Protein AF-A0A2V9P026-F1 (afdb_monomer_lite)

Secondary structure (DSSP, 8-state):
--GGG-HHHHHHHHHHHHHTT-HHHHHHHHHHHHHHHHHS-TTS--HHHHHHHHHHHHHHHHHHHHHHHHT-

Sequence (72 aa):
QRIGTDPTVQDHLGDLYLRTGRLKLAAAHWERALNEWNKTVSAEVDQTDVAKVQKKLESAKMKLAKDESQNK

Foldseek 3Di:
DPPVLALVSLQVQLVVCVVVVNLVSSLVSLVSSLVSLVVDDVVPHDVVVNVVSVVSNVVSVVVVVVVVVVVD

pLDDT: mean 84.95, std 11.99, range [43.34, 94.69]

Radius of gyration: 13.03 Å; chains: 1; bounding box: 29×22×43 Å

Structure (mmCIF, N/CA/C/O backbone):
data_AF-A0A2V9P026-F1
#
_entry.id   AF-A0A2V9P026-F1
#
loop_
_atom_site.group_PDB
_atom_site.id
_atom_site.type_symbol
_atom_site.label_atom_id
_atom_site.label_alt_id
_atom_site.label_comp_id
_atom_site.label_asym_id
_atom_site.label_entity_id
_atom_site.label_seq_id
_atom_site.pdbx_PDB_ins_code
_atom_site.Cartn_x
_atom_site.Cartn_y
_atom_site.Cartn_z
_atom_site.occupancy
_atom_site.B_iso_or_equiv
_atom_site.auth_seq_id
_atom_site.auth_comp_id
_atom_site.auth_asym_id
_atom_site.auth_atom_id
_atom_site.pdbx_PDB_model_num
ATOM 1 N N . GLN A 1 1 ? -0.682 -15.116 -18.937 1.00 43.34 1 GLN A N 1
ATOM 2 C CA . GLN A 1 1 ? -0.750 -13.651 -18.747 1.00 43.34 1 GLN A CA 1
ATOM 3 C C . GLN A 1 1 ? -0.523 -13.365 -17.266 1.00 43.34 1 GLN A C 1
ATOM 5 O O . GLN A 1 1 ? -1.311 -13.829 -16.452 1.00 43.34 1 GLN A O 1
ATOM 10 N N . ARG A 1 2 ? 0.595 -12.732 -16.886 1.00 52.41 2 ARG A N 1
ATOM 11 C CA . ARG A 1 2 ? 0.969 -12.518 -15.475 1.00 52.41 2 ARG A CA 1
ATOM 12 C C . ARG A 1 2 ? 0.495 -11.147 -14.976 1.00 52.41 2 ARG A C 1
ATOM 14 O O . ARG A 1 2 ? 1.295 -10.277 -14.677 1.00 52.41 2 ARG A O 1
ATOM 21 N N . ILE A 1 3 ? -0.819 -10.955 -14.906 1.00 52.97 3 ILE A N 1
ATOM 22 C CA . ILE A 1 3 ? -1.409 -9.688 -14.431 1.00 52.97 3 ILE A CA 1
ATOM 23 C C . ILE A 1 3 ? -1.296 -9.579 -12.893 1.00 52.97 3 ILE A C 1
ATOM 25 O O . ILE A 1 3 ? -1.259 -8.492 -12.335 1.00 52.97 3 ILE A O 1
ATOM 29 N N . GLY A 1 4 ? -1.162 -10.712 -12.187 1.00 56.97 4 GLY A N 1
ATOM 30 C CA . GLY A 1 4 ? -1.045 -10.754 -10.721 1.00 56.97 4 GLY A CA 1
ATOM 31 C C . GLY A 1 4 ? 0.323 -10.363 -10.141 1.00 56.97 4 GLY A C 1
ATOM 32 O O . GLY A 1 4 ? 0.429 -10.223 -8.925 1.00 56.97 4 GLY A O 1
ATOM 33 N N . THR A 1 5 ? 1.354 -10.202 -10.972 1.00 63.84 5 THR A N 1
ATOM 34 C CA . THR A 1 5 ? 2.712 -9.781 -10.558 1.00 63.84 5 THR A CA 1
ATOM 35 C C . THR A 1 5 ? 3.044 -8.357 -10.984 1.00 63.84 5 THR A C 1
ATOM 37 O O . THR A 1 5 ? 4.142 -7.894 -10.708 1.00 63.84 5 THR A O 1
ATOM 40 N N . ASP A 1 6 ? 2.128 -7.667 -11.666 1.00 81.75 6 ASP A N 1
ATOM 41 C CA . ASP A 1 6 ? 2.370 -6.284 -12.055 1.00 81.75 6 ASP A CA 1
ATOM 42 C C . ASP A 1 6 ? 2.302 -5.372 -10.813 1.00 81.75 6 ASP A C 1
ATOM 44 O O . ASP A 1 6 ? 1.285 -5.373 -10.105 1.00 81.75 6 ASP A O 1
ATOM 48 N N . PRO A 1 7 ? 3.370 -4.621 -10.502 1.00 84.94 7 PRO A N 1
ATOM 49 C CA . PRO A 1 7 ? 3.422 -3.797 -9.299 1.00 84.94 7 PRO A CA 1
ATOM 50 C C . PRO A 1 7 ? 2.406 -2.645 -9.343 1.00 84.94 7 PRO A C 1
ATOM 52 O O . PRO A 1 7 ? 1.806 -2.316 -8.319 1.00 84.94 7 PRO A O 1
ATOM 55 N N . THR A 1 8 ? 2.117 -2.106 -10.527 1.00 86.12 8 THR A N 1
ATOM 56 C CA . THR A 1 8 ? 1.063 -1.106 -10.745 1.00 86.12 8 THR A CA 1
ATOM 57 C C . THR A 1 8 ? -0.312 -1.672 -10.396 1.00 86.12 8 THR A C 1
ATOM 59 O O . THR A 1 8 ? -1.088 -1.021 -9.700 1.00 86.12 8 THR A O 1
ATOM 62 N N . VAL A 1 9 ? -0.623 -2.908 -10.801 1.00 89.62 9 VAL A N 1
ATOM 63 C CA . VAL A 1 9 ? -1.884 -3.578 -10.425 1.00 89.62 9 VAL A CA 1
ATOM 64 C C . VAL A 1 9 ? -1.988 -3.746 -8.908 1.00 89.62 9 VAL A C 1
ATOM 66 O O . VAL A 1 9 ? -3.056 -3.521 -8.335 1.00 89.62 9 VAL A O 1
ATOM 69 N N . GLN A 1 10 ? -0.889 -4.107 -8.241 1.00 90.50 10 GLN A N 1
ATOM 70 C CA . GLN A 1 10 ? -0.859 -4.217 -6.781 1.00 90.50 10 GLN A CA 1
ATOM 71 C C . GLN A 1 10 ? -1.112 -2.860 -6.094 1.00 90.50 10 GLN A C 1
ATOM 73 O O . GLN A 1 10 ? -1.861 -2.821 -5.117 1.00 90.50 10 GLN A O 1
ATOM 78 N N . ASP A 1 11 ? -0.588 -1.746 -6.626 1.00 89.94 11 ASP A N 1
ATOM 79 C CA . ASP A 1 11 ? -0.915 -0.397 -6.127 1.00 89.94 11 ASP A CA 1
ATOM 80 C C . ASP A 1 11 ? -2.416 -0.089 -6.226 1.00 89.94 11 ASP A C 1
ATOM 82 O O . ASP A 1 11 ? -3.056 0.270 -5.232 1.00 89.94 11 ASP A O 1
ATOM 86 N N . HIS A 1 12 ? -3.005 -0.312 -7.403 1.00 91.25 12 HIS A N 1
ATOM 87 C CA . HIS A 1 12 ? -4.425 -0.047 -7.644 1.00 91.25 12 HIS A CA 1
ATOM 88 C C . HIS A 1 12 ? -5.330 -0.903 -6.747 1.00 91.25 12 HIS A C 1
ATOM 90 O O . HIS A 1 12 ? -6.355 -0.425 -6.253 1.00 91.25 12 HIS A O 1
ATOM 96 N N . LEU A 1 13 ? -4.950 -2.161 -6.495 1.00 92.12 13 LEU A N 1
ATOM 97 C CA . LEU A 1 13 ? -5.642 -3.019 -5.532 1.00 92.12 13 LEU A CA 1
ATOM 98 C C . LEU A 1 13 ? -5.548 -2.455 -4.114 1.00 92.12 13 LEU A C 1
ATOM 100 O O . LEU A 1 13 ? -6.548 -2.451 -3.396 1.00 92.12 13 LEU A O 1
ATOM 104 N N . GLY A 1 14 ? -4.387 -1.937 -3.716 1.00 93.38 14 GLY A N 1
ATOM 105 C CA . GLY A 1 14 ? -4.224 -1.271 -2.429 1.00 93.38 14 GLY A CA 1
ATOM 106 C C . GLY A 1 14 ? -5.144 -0.055 -2.275 1.00 93.38 14 GLY A C 1
ATOM 107 O O . GLY A 1 14 ? -5.849 0.060 -1.270 1.00 93.38 14 GLY A O 1
ATOM 108 N N . ASP A 1 15 ? -5.240 0.794 -3.302 1.00 93.38 15 ASP A N 1
ATOM 109 C CA . ASP A 1 15 ? -6.171 1.931 -3.318 1.00 93.38 15 ASP A CA 1
ATOM 110 C C . ASP A 1 15 ? -7.638 1.491 -3.267 1.00 93.38 15 ASP A C 1
ATOM 112 O O . ASP A 1 15 ? -8.446 2.087 -2.548 1.00 93.38 15 ASP A O 1
ATOM 116 N N . LEU A 1 16 ? -8.000 0.426 -3.988 1.00 94.69 16 LEU A N 1
ATOM 117 C CA . LEU A 1 16 ? -9.340 -0.151 -3.923 1.00 94.69 16 LEU A CA 1
ATOM 118 C C . LEU A 1 16 ? -9.660 -0.612 -2.497 1.00 94.69 16 LEU A C 1
ATOM 120 O O . LEU A 1 16 ? -10.709 -0.264 -1.951 1.00 94.69 16 LEU A O 1
ATOM 124 N N . TYR A 1 17 ? -8.744 -1.340 -1.856 1.00 94.12 17 TYR A N 1
ATOM 125 C CA . TYR A 1 17 ? -8.939 -1.793 -0.484 1.00 94.12 17 TYR A CA 1
ATOM 126 C C . TYR A 1 17 ? -9.037 -0.632 0.502 1.00 94.12 17 TYR A C 1
ATOM 128 O O . TYR A 1 17 ? -9.928 -0.658 1.355 1.00 94.12 17 TYR A O 1
ATOM 136 N N . LEU A 1 18 ? -8.219 0.412 0.346 1.00 91.81 18 LEU A N 1
ATOM 137 C CA . LEU A 1 18 ? -8.315 1.629 1.152 1.00 91.81 18 LEU A CA 1
ATOM 138 C C . LEU A 1 18 ? -9.705 2.263 1.022 1.00 91.81 18 LEU A C 1
ATOM 140 O O . LEU A 1 18 ? -10.332 2.578 2.032 1.00 91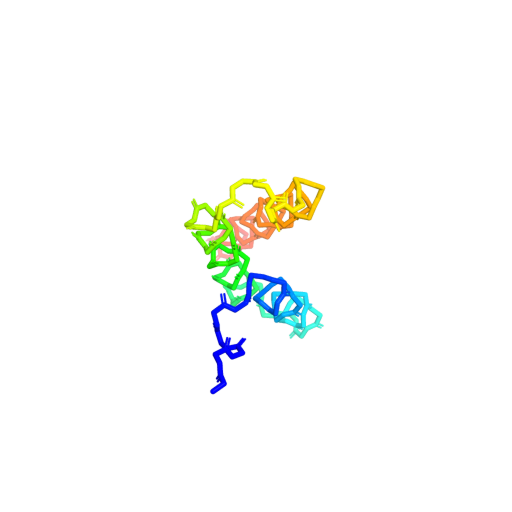.81 18 LEU A O 1
ATOM 144 N N . ARG A 1 19 ? -10.212 2.400 -0.209 1.00 91.31 19 ARG A N 1
ATOM 145 C CA . ARG A 1 19 ? -11.543 2.967 -0.483 1.00 91.31 19 ARG A CA 1
ATOM 146 C C . ARG A 1 19 ? -12.674 2.130 0.110 1.00 91.31 19 ARG A C 1
ATOM 148 O O . ARG A 1 19 ? -13.684 2.689 0.519 1.00 91.31 19 ARG A O 1
ATOM 155 N N . THR A 1 20 ? -12.499 0.811 0.203 1.00 93.44 20 THR A N 1
ATOM 156 C CA . THR A 1 20 ? -13.456 -0.089 0.877 1.00 93.44 20 THR A CA 1
ATOM 157 C C . THR A 1 20 ? -13.284 -0.165 2.401 1.00 93.44 20 THR A C 1
ATOM 159 O O . THR A 1 20 ? -13.935 -0.985 3.044 1.00 93.44 20 THR A O 1
ATOM 162 N N . GLY A 1 21 ? -12.399 0.647 2.994 1.00 90.00 21 GLY A N 1
ATOM 163 C CA . GLY A 1 21 ? -12.135 0.659 4.438 1.00 90.00 21 GLY A CA 1
ATOM 164 C C . GLY A 1 21 ? -11.272 -0.506 4.934 1.00 90.00 21 GLY A C 1
ATOM 165 O O . GLY A 1 21 ? -11.060 -0.667 6.133 1.00 90.00 21 GLY A O 1
ATOM 166 N N . ARG A 1 22 ? -10.727 -1.327 4.031 1.00 93.44 22 ARG A N 1
ATOM 167 C CA . ARG A 1 22 ? -9.925 -2.511 4.364 1.00 93.44 22 ARG A CA 1
ATOM 168 C C . ARG A 1 22 ? -8.443 -2.157 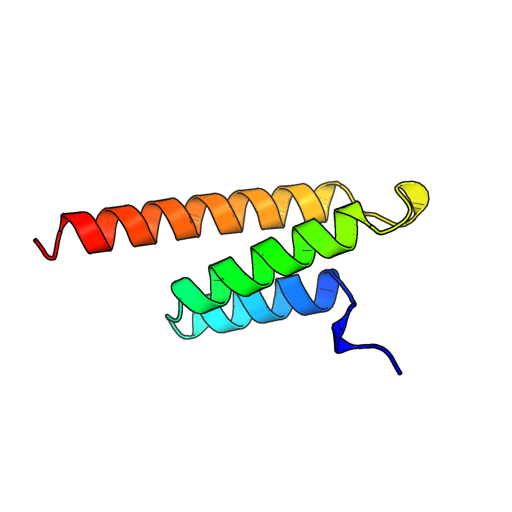4.442 1.00 93.44 22 ARG A C 1
ATOM 170 O O . ARG A 1 22 ? -7.631 -2.637 3.655 1.00 93.44 22 ARG A O 1
ATOM 177 N N . LEU A 1 23 ? -8.088 -1.330 5.422 1.00 92.06 23 LEU A N 1
ATOM 178 C CA . LEU A 1 23 ? -6.731 -0.796 5.599 1.00 92.06 23 LEU A CA 1
ATOM 179 C C . LEU A 1 23 ? -5.640 -1.878 5.722 1.00 92.06 23 LEU A C 1
ATOM 181 O O . LEU A 1 23 ? -4.568 -1.726 5.142 1.00 92.06 23 LEU A O 1
ATOM 185 N N . LYS A 1 24 ? -5.919 -2.994 6.413 1.00 91.31 24 LYS A N 1
ATOM 186 C CA . LYS A 1 24 ? -4.975 -4.126 6.534 1.00 91.31 24 LYS A CA 1
ATOM 187 C C . LYS A 1 24 ? -4.664 -4.770 5.176 1.00 91.31 24 LYS A C 1
ATOM 189 O O . LYS A 1 24 ? -3.505 -5.046 4.882 1.00 91.31 24 LYS A O 1
ATOM 194 N N . LEU A 1 25 ? -5.6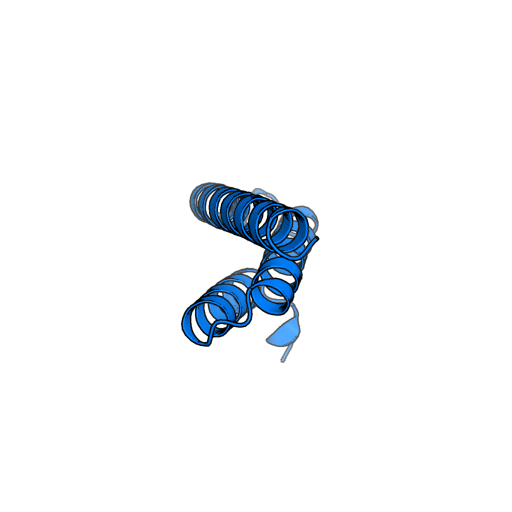85 -4.968 4.336 1.00 93.12 25 LEU A N 1
ATOM 195 C CA . LEU A 1 25 ? -5.501 -5.509 2.983 1.00 93.12 25 LEU A CA 1
ATOM 196 C C . LEU A 1 25 ? -4.801 -4.500 2.072 1.00 93.12 25 LEU A C 1
ATOM 198 O O . LEU A 1 25 ? -3.907 -4.885 1.326 1.00 93.12 25 LEU A O 1
ATOM 202 N N . ALA A 1 26 ? -5.151 -3.214 2.175 1.00 93.88 26 ALA A N 1
ATOM 203 C CA . ALA A 1 26 ? -4.491 -2.157 1.413 1.00 93.88 26 ALA A CA 1
ATOM 204 C C . ALA A 1 26 ? -2.974 -2.153 1.650 1.00 93.88 26 ALA A C 1
ATOM 206 O O . ALA A 1 26 ? -2.197 -2.204 0.699 1.00 93.88 26 ALA A O 1
ATOM 207 N N . ALA A 1 27 ? -2.561 -2.201 2.921 1.00 93.62 27 ALA A N 1
ATOM 208 C CA . ALA A 1 27 ? -1.155 -2.267 3.303 1.00 93.62 27 ALA A CA 1
ATOM 209 C C . ALA A 1 27 ? -0.442 -3.505 2.732 1.00 93.62 27 ALA A C 1
ATOM 211 O O . ALA A 1 27 ? 0.661 -3.382 2.206 1.00 93.62 27 ALA A O 1
ATOM 212 N N . ALA A 1 28 ? -1.077 -4.680 2.778 1.00 94.19 28 ALA A N 1
ATOM 213 C CA . ALA A 1 28 ? -0.496 -5.908 2.234 1.00 94.19 28 ALA A CA 1
ATOM 214 C C . ALA A 1 28 ? -0.257 -5.826 0.714 1.00 94.19 28 ALA A C 1
ATOM 216 O O . ALA A 1 28 ? 0.774 -6.280 0.221 1.00 94.19 28 ALA A O 1
ATOM 217 N N . HIS A 1 29 ? -1.188 -5.224 -0.033 1.00 93.62 29 HIS A N 1
ATOM 218 C CA . HIS A 1 29 ? -1.054 -5.055 -1.481 1.00 93.62 29 HIS A CA 1
ATOM 219 C C . HIS A 1 29 ? 0.004 -4.013 -1.860 1.00 93.62 29 HIS A C 1
ATOM 221 O O . HIS A 1 29 ? 0.813 -4.271 -2.749 1.00 93.62 29 HIS A O 1
ATOM 227 N N . TRP A 1 30 ? 0.082 -2.890 -1.143 1.00 94.06 30 TRP A N 1
ATOM 228 C CA . TRP A 1 30 ? 1.145 -1.899 -1.346 1.00 94.06 30 TRP A CA 1
ATOM 229 C C . TRP A 1 30 ? 2.539 -2.439 -1.021 1.00 94.06 30 TRP A C 1
ATOM 231 O O . TRP A 1 30 ? 3.483 -2.192 -1.765 1.00 94.06 30 TRP A O 1
ATOM 241 N N . GLU A 1 31 ? 2.685 -3.224 0.048 1.00 92.88 31 GLU A N 1
ATOM 242 C CA . GLU A 1 31 ? 3.959 -3.875 0.376 1.00 92.88 31 GLU A CA 1
ATOM 243 C C . GLU A 1 31 ? 4.384 -4.860 -0.721 1.00 92.88 31 GLU A C 1
ATOM 245 O O . GLU A 1 31 ? 5.548 -4.901 -1.123 1.00 92.88 31 GLU A O 1
ATOM 250 N N . ARG A 1 32 ? 3.415 -5.591 -1.284 1.00 91.25 32 ARG A N 1
ATOM 251 C CA . ARG A 1 32 ? 3.645 -6.488 -2.417 1.00 91.25 32 ARG A CA 1
ATOM 252 C C . ARG A 1 32 ? 4.048 -5.723 -3.679 1.00 91.25 32 ARG A C 1
ATOM 254 O O . ARG A 1 32 ? 4.979 -6.156 -4.344 1.00 91.25 32 ARG A O 1
ATOM 261 N N . ALA A 1 33 ? 3.420 -4.582 -3.971 1.00 90.69 33 ALA A N 1
ATOM 262 C CA . ALA A 1 33 ? 3.810 -3.703 -5.078 1.00 90.69 33 ALA A CA 1
ATOM 263 C C . ALA A 1 33 ? 5.277 -3.257 -4.962 1.00 90.69 33 ALA A C 1
ATOM 265 O O . ALA A 1 33 ? 6.048 -3.424 -5.904 1.00 90.69 33 ALA A O 1
ATOM 266 N N . LEU A 1 34 ? 5.688 -2.776 -3.780 1.00 90.50 34 LEU A N 1
ATOM 267 C CA . LEU A 1 34 ? 7.071 -2.360 -3.506 1.00 90.50 34 LEU A CA 1
ATOM 268 C C . LEU A 1 34 ? 8.065 -3.511 -3.665 1.00 90.50 34 LEU A C 1
ATOM 270 O O . LEU A 1 34 ? 9.141 -3.330 -4.232 1.00 90.50 34 LEU A O 1
ATOM 274 N N . ASN A 1 35 ? 7.699 -4.704 -3.199 1.00 90.56 35 ASN A N 1
ATOM 275 C CA . ASN A 1 35 ? 8.536 -5.888 -3.333 1.00 90.56 35 ASN A CA 1
ATOM 276 C C . ASN A 1 35 ? 8.701 -6.328 -4.797 1.00 90.56 35 ASN A C 1
ATOM 278 O O . ASN A 1 35 ? 9.788 -6.739 -5.194 1.00 90.56 35 ASN A O 1
ATOM 282 N N . GLU A 1 36 ? 7.648 -6.235 -5.612 1.00 87.75 36 GLU A N 1
ATOM 283 C CA . GLU A 1 36 ? 7.735 -6.555 -7.040 1.00 87.75 36 GLU A CA 1
ATOM 284 C C . GLU A 1 36 ? 8.501 -5.476 -7.822 1.00 87.75 36 GLU A C 1
ATOM 286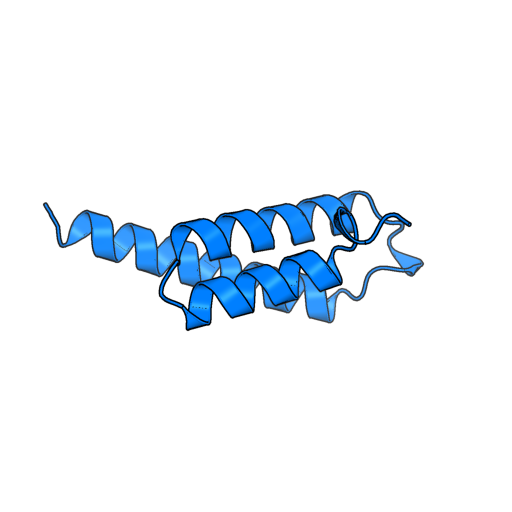 O O . GLU A 1 36 ? 9.318 -5.821 -8.675 1.00 87.75 36 GLU A O 1
ATOM 291 N N . TRP A 1 37 ? 8.352 -4.189 -7.484 1.00 86.81 37 TRP A N 1
ATOM 292 C CA . TRP A 1 37 ? 9.207 -3.131 -8.039 1.00 86.81 37 TRP A CA 1
ATOM 293 C C . TRP A 1 37 ? 10.680 -3.325 -7.686 1.00 86.81 37 TRP A C 1
ATOM 295 O O . TRP A 1 37 ? 11.530 -3.117 -8.541 1.00 86.81 37 TRP A O 1
ATOM 305 N N . ASN A 1 38 ? 10.998 -3.783 -6.472 1.00 84.69 38 ASN A N 1
ATOM 306 C CA . ASN A 1 38 ? 12.378 -4.083 -6.081 1.00 84.69 38 ASN A CA 1
ATOM 307 C C . ASN A 1 38 ? 12.998 -5.221 -6.916 1.00 84.69 38 ASN A C 1
ATOM 309 O O . ASN A 1 38 ? 14.195 -5.213 -7.183 1.00 84.69 38 ASN A O 1
ATOM 313 N N . LYS A 1 39 ? 12.178 -6.186 -7.352 1.00 84.75 39 LYS A N 1
ATOM 314 C CA . LYS A 1 39 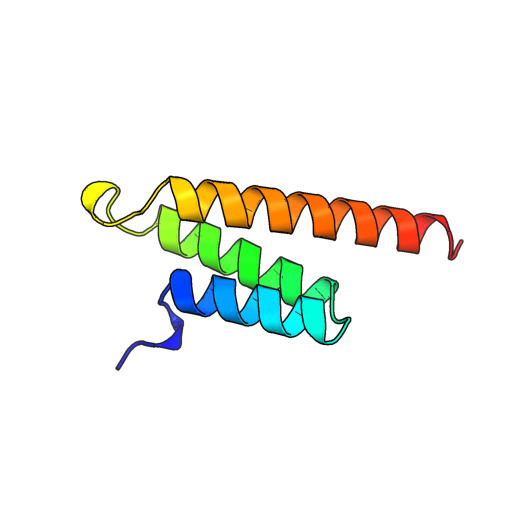? 12.600 -7.286 -8.237 1.00 84.75 39 LYS A CA 1
ATOM 315 C C . LYS A 1 39 ? 12.633 -6.904 -9.718 1.00 84.75 39 LYS A C 1
ATOM 317 O O . LYS A 1 39 ? 13.224 -7.634 -10.512 1.00 84.75 39 LYS A O 1
ATOM 322 N N . THR A 1 40 ? 11.950 -5.827 -10.095 1.00 79.50 40 THR A N 1
ATOM 323 C CA . THR A 1 40 ? 11.888 -5.338 -11.474 1.00 79.50 40 THR A CA 1
ATOM 324 C C . THR A 1 40 ? 13.150 -4.532 -11.779 1.00 79.50 40 THR A C 1
ATOM 326 O O . THR A 1 40 ? 13.727 -3.902 -10.895 1.00 79.50 40 THR A O 1
ATOM 329 N N . VAL A 1 41 ? 13.620 -4.567 -13.026 1.00 73.69 41 VAL A N 1
ATOM 330 C CA . VAL A 1 41 ? 14.829 -3.840 -13.429 1.00 73.69 41 VAL A CA 1
ATOM 331 C C . VAL A 1 41 ? 14.594 -2.340 -13.255 1.00 73.69 41 VAL A C 1
ATOM 333 O O . VAL A 1 41 ? 13.615 -1.810 -13.769 1.00 73.69 41 VAL A O 1
ATOM 336 N N . SER A 1 42 ? 15.505 -1.633 -12.580 1.00 68.00 42 SER A N 1
ATOM 337 C CA . SER A 1 42 ? 15.340 -0.212 -12.222 1.00 68.00 42 SER A CA 1
ATOM 338 C C . SER A 1 42 ? 15.049 0.729 -13.399 1.00 68.00 42 SER A C 1
ATOM 340 O O . SER A 1 42 ? 14.524 1.813 -13.182 1.00 68.00 42 SER A O 1
ATOM 342 N N . ALA A 1 43 ? 15.383 0.335 -14.632 1.00 72.62 43 ALA A N 1
ATOM 343 C CA . ALA A 1 43 ? 15.080 1.097 -15.845 1.00 72.62 43 ALA A CA 1
ATOM 344 C C . ALA A 1 43 ? 13.585 1.081 -16.228 1.00 72.62 43 ALA A C 1
ATOM 346 O O . ALA A 1 43 ? 13.137 1.957 -16.959 1.00 72.62 43 ALA A O 1
ATOM 347 N N . GLU A 1 44 ? 12.824 0.103 -15.737 1.00 72.31 44 GLU A N 1
ATOM 348 C CA . GLU A 1 44 ? 11.386 -0.071 -15.992 1.00 72.31 44 GLU A CA 1
ATOM 349 C C . GLU A 1 44 ? 10.527 0.370 -14.792 1.00 72.31 44 GLU A C 1
ATOM 351 O O . GLU A 1 44 ? 9.299 0.318 -14.844 1.00 72.31 44 GLU A O 1
ATOM 356 N N . VAL A 1 45 ? 11.163 0.794 -13.694 1.00 78.06 45 VAL A N 1
ATOM 357 C CA . VAL A 1 45 ? 10.494 1.181 -12.448 1.00 78.06 45 VAL A CA 1
ATOM 358 C C . VAL A 1 45 ? 10.348 2.696 -12.384 1.00 78.06 45 VAL A C 1
ATOM 360 O O . VAL A 1 45 ? 11.338 3.422 -12.283 1.00 78.06 45 VAL A O 1
ATOM 363 N N . ASP A 1 46 ? 9.107 3.181 -12.351 1.00 84.06 46 ASP A N 1
ATOM 364 C CA . ASP A 1 46 ? 8.844 4.590 -12.072 1.00 84.06 46 ASP A CA 1
ATOM 365 C C . ASP A 1 46 ? 9.017 4.871 -10.572 1.00 84.06 46 ASP A C 1
ATOM 367 O O . ASP A 1 46 ? 8.199 4.489 -9.728 1.00 84.06 46 ASP A O 1
ATOM 371 N N . GLN A 1 47 ? 10.110 5.551 -10.222 1.00 84.50 47 GLN A N 1
ATOM 372 C CA . GLN A 1 47 ? 10.415 5.900 -8.832 1.00 84.50 47 GLN A CA 1
ATOM 373 C C . GLN A 1 47 ? 9.344 6.795 -8.196 1.00 84.50 47 GLN A C 1
ATOM 375 O O . GLN A 1 47 ? 9.176 6.781 -6.974 1.00 84.50 47 GLN A O 1
ATOM 380 N N . THR A 1 48 ? 8.592 7.545 -9.003 1.00 88.50 48 THR A N 1
ATOM 381 C CA . THR A 1 48 ? 7.485 8.374 -8.525 1.00 88.50 48 THR A CA 1
ATOM 382 C C . THR A 1 48 ? 6.369 7.501 -7.969 1.00 88.50 48 THR A C 1
ATOM 384 O O . THR A 1 48 ? 5.801 7.814 -6.921 1.00 88.50 48 THR A O 1
ATOM 387 N N . ASP A 1 49 ? 6.059 6.394 -8.642 1.00 86.50 49 ASP A N 1
ATOM 388 C CA . ASP A 1 49 ? 5.005 5.481 -8.210 1.00 86.50 49 ASP A CA 1
ATOM 389 C C . ASP A 1 49 ? 5.439 4.664 -6.994 1.00 86.50 49 ASP A C 1
ATOM 391 O O . ASP A 1 49 ? 4.678 4.564 -6.029 1.00 86.50 49 ASP A O 1
ATOM 395 N N . VAL A 1 50 ? 6.701 4.226 -6.951 1.00 89.62 50 VAL A N 1
ATOM 396 C CA . VAL A 1 50 ? 7.297 3.613 -5.751 1.00 89.62 50 VAL A CA 1
ATOM 397 C C . VAL A 1 50 ? 7.157 4.543 -4.540 1.00 89.62 50 VAL A C 1
ATOM 399 O O . VAL A 1 50 ? 6.642 4.135 -3.496 1.00 89.62 50 VAL A O 1
ATOM 402 N N . ALA A 1 51 ? 7.546 5.814 -4.682 1.00 91.81 51 ALA A N 1
ATOM 403 C CA . ALA A 1 51 ? 7.472 6.794 -3.600 1.00 91.81 51 ALA A CA 1
ATOM 404 C C . ALA A 1 51 ? 6.027 7.063 -3.144 1.00 91.81 51 ALA A C 1
ATOM 406 O O . ALA A 1 51 ? 5.759 7.172 -1.942 1.00 91.81 51 ALA A O 1
ATOM 407 N N . LYS A 1 52 ? 5.068 7.135 -4.080 1.00 92.25 52 LYS A N 1
ATOM 408 C CA . LYS A 1 52 ? 3.639 7.272 -3.750 1.00 92.25 52 LYS A CA 1
ATOM 409 C C . LYS A 1 52 ? 3.155 6.090 -2.916 1.00 92.25 52 LYS A C 1
ATOM 411 O O . LYS A 1 52 ? 2.544 6.304 -1.870 1.00 92.25 52 LYS A O 1
ATOM 416 N N . VAL A 1 53 ? 3.423 4.861 -3.353 1.00 92.19 53 VAL A N 1
ATOM 417 C CA . VAL A 1 53 ? 2.976 3.643 -2.659 1.00 92.19 53 VAL A CA 1
ATOM 418 C C . VAL A 1 53 ? 3.613 3.508 -1.290 1.00 92.19 53 VAL A C 1
ATOM 420 O O . VAL A 1 53 ? 2.925 3.165 -0.331 1.00 92.19 53 VAL A O 1
ATOM 423 N N . GLN A 1 54 ? 4.895 3.838 -1.165 1.00 92.75 54 GLN A N 1
ATOM 424 C CA . GLN A 1 54 ? 5.581 3.840 0.121 1.00 92.75 54 GLN A CA 1
ATOM 425 C C . GLN A 1 54 ? 4.900 4.795 1.108 1.00 92.75 54 GLN A C 1
ATOM 427 O O . GLN A 1 54 ? 4.527 4.383 2.207 1.00 92.75 54 GLN A O 1
ATOM 432 N N . LYS A 1 55 ? 4.588 6.021 0.673 1.00 94.50 55 LYS A N 1
ATOM 433 C CA . LYS A 1 55 ? 3.851 6.993 1.491 1.00 94.50 55 LYS A CA 1
ATOM 434 C C . LYS A 1 55 ? 2.441 6.512 1.860 1.00 94.50 55 LYS A C 1
ATOM 436 O O . LYS A 1 55 ? 1.983 6.743 2.986 1.00 94.50 55 LYS A O 1
ATOM 441 N N . LYS A 1 56 ? 1.734 5.847 0.937 1.00 92.69 56 LYS A N 1
ATOM 442 C CA . LYS A 1 56 ? 0.420 5.231 1.206 1.00 92.69 56 LYS A CA 1
ATOM 443 C C . LYS A 1 56 ? 0.537 4.134 2.270 1.00 92.69 56 LYS A C 1
ATOM 445 O O . LYS A 1 56 ? -0.235 4.139 3.230 1.00 92.69 56 LYS A O 1
ATOM 450 N N . LEU A 1 57 ? 1.530 3.252 2.143 1.00 94.31 57 LEU A N 1
ATOM 451 C CA . LEU A 1 57 ? 1.806 2.164 3.082 1.00 94.31 57 LEU A CA 1
ATOM 452 C C . LEU A 1 57 ? 2.108 2.684 4.485 1.00 94.31 57 LEU A C 1
ATOM 454 O O . LEU A 1 57 ? 1.499 2.221 5.447 1.00 94.31 57 LEU A O 1
ATOM 458 N N . GLU A 1 58 ? 2.993 3.669 4.607 1.00 94.06 58 GLU A N 1
ATOM 459 C CA . GLU A 1 58 ? 3.304 4.308 5.887 1.00 94.06 58 GLU A CA 1
ATOM 460 C C . GLU A 1 58 ? 2.058 4.947 6.506 1.00 94.06 58 GLU A C 1
ATOM 462 O O . GLU A 1 58 ? 1.754 4.723 7.677 1.00 94.06 58 GLU A O 1
ATOM 467 N N . SER A 1 59 ? 1.273 5.669 5.701 1.00 93.00 59 SER A N 1
ATOM 468 C CA . SER A 1 59 ? 0.019 6.280 6.152 1.00 93.00 59 SER A CA 1
ATOM 469 C C . SER A 1 59 ? -0.988 5.240 6.650 1.00 93.00 59 SER A C 1
ATOM 471 O O . SER A 1 59 ? -1.658 5.464 7.660 1.00 93.00 59 SER A O 1
ATOM 473 N N . ALA A 1 60 ? -1.100 4.093 5.974 1.00 91.88 60 ALA A N 1
ATOM 474 C CA . ALA A 1 60 ? -1.948 2.999 6.431 1.00 91.88 60 ALA A CA 1
ATOM 475 C C . ALA A 1 60 ? -1.434 2.346 7.708 1.00 91.88 60 ALA A C 1
ATOM 477 O O . ALA A 1 60 ? -2.226 2.131 8.622 1.00 91.88 60 ALA A O 1
ATOM 478 N N . LYS A 1 61 ? -0.132 2.063 7.798 1.00 90.62 61 LYS A N 1
ATOM 479 C CA . LYS A 1 61 ? 0.485 1.481 8.996 1.00 90.62 61 LYS A CA 1
ATOM 480 C C . LYS A 1 61 ? 0.301 2.395 10.210 1.00 90.62 61 LYS A C 1
ATOM 482 O O . LYS A 1 61 ? -0.108 1.915 11.262 1.00 90.62 61 LYS A O 1
ATOM 487 N N . MET A 1 62 ? 0.485 3.708 10.050 1.00 92.56 62 MET A N 1
ATOM 488 C CA . MET A 1 62 ? 0.220 4.688 11.111 1.00 92.56 62 MET A CA 1
ATOM 489 C C . MET A 1 62 ? -1.247 4.693 11.550 1.00 92.56 62 MET A C 1
ATOM 491 O O . MET A 1 62 ? -1.531 4.698 12.747 1.00 92.56 62 MET A O 1
ATOM 495 N N . LYS A 1 63 ? -2.191 4.672 10.599 1.00 89.56 63 LYS A N 1
ATOM 496 C CA . LYS A 1 63 ? -3.627 4.605 10.913 1.00 89.56 63 LYS A CA 1
ATOM 497 C C . LYS A 1 63 ? -3.988 3.313 11.641 1.00 89.56 63 LYS A C 1
ATOM 499 O O . LYS A 1 63 ? -4.691 3.382 12.638 1.00 89.56 63 LYS A O 1
ATOM 504 N N . LEU A 1 64 ? -3.478 2.171 11.181 1.00 88.44 64 LEU A N 1
ATOM 505 C CA . LEU A 1 64 ? -3.690 0.871 11.818 1.00 88.44 64 LEU A CA 1
ATOM 506 C C . LEU A 1 64 ? -3.149 0.847 13.252 1.00 88.44 64 LEU A C 1
ATOM 508 O O . LEU A 1 64 ? -3.871 0.454 14.158 1.00 88.44 64 LEU A O 1
ATOM 512 N N . ALA A 1 65 ? -1.925 1.334 13.467 1.00 89.06 65 ALA A N 1
ATOM 513 C CA . ALA A 1 65 ? -1.323 1.402 14.79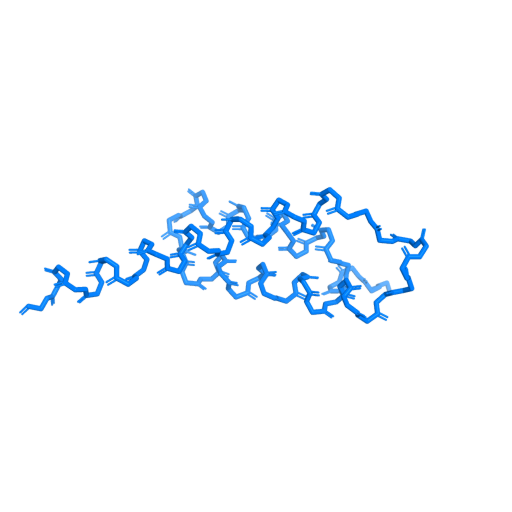8 1.00 89.06 65 ALA A CA 1
ATOM 514 C C . ALA A 1 65 ? -2.103 2.329 15.747 1.00 89.06 65 ALA A C 1
ATOM 516 O O . ALA A 1 65 ? -2.249 2.032 16.935 1.00 89.06 65 ALA A O 1
ATOM 517 N N . LYS A 1 66 ? -2.631 3.447 15.229 1.00 86.88 66 LYS A N 1
ATOM 518 C CA . LYS A 1 66 ? -3.489 4.354 15.999 1.00 86.88 66 LYS A CA 1
ATOM 519 C C . LYS A 1 66 ? -4.810 3.687 16.390 1.00 86.88 66 LYS A C 1
ATOM 521 O O . LYS A 1 66 ? -5.206 3.799 17.546 1.00 86.88 66 LYS A O 1
ATOM 526 N N . ASP A 1 67 ? -5.453 2.987 15.459 1.00 81.94 67 ASP A N 1
ATOM 527 C CA . ASP A 1 67 ? -6.708 2.261 15.695 1.00 81.94 67 ASP A CA 1
ATOM 528 C C . ASP A 1 67 ? -6.519 1.159 16.755 1.00 81.94 67 ASP A C 1
ATOM 530 O O . ASP A 1 67 ? -7.289 1.069 17.709 1.00 81.94 67 ASP A O 1
ATOM 534 N N . GLU A 1 68 ? -5.419 0.398 16.674 1.00 78.19 68 GLU A N 1
ATOM 535 C CA . GLU A 1 68 ? -5.071 -0.628 17.671 1.00 78.19 68 GLU A CA 1
ATOM 536 C C . GLU A 1 68 ? -4.769 -0.044 19.058 1.00 78.19 68 GLU A C 1
ATOM 538 O O . GLU A 1 68 ? -5.072 -0.675 20.069 1.00 78.19 68 GLU A O 1
ATOM 543 N N . SER A 1 69 ? -4.208 1.166 19.122 1.00 75.00 69 SER A N 1
ATOM 544 C CA . SER A 1 69 ? -3.931 1.853 20.390 1.00 75.00 69 SER A CA 1
ATOM 545 C C . SER A 1 69 ? -5.185 2.464 21.024 1.00 75.00 69 SER A C 1
ATOM 547 O O . SER A 1 69 ? -5.238 2.588 22.241 1.00 75.00 69 SER A O 1
ATOM 549 N N . GLN A 1 70 ? -6.182 2.863 20.223 1.00 69.44 70 GLN A N 1
ATOM 550 C CA . GLN A 1 70 ? -7.453 3.410 20.720 1.00 69.44 70 GLN A CA 1
ATOM 551 C C . GLN A 1 70 ? -8.471 2.327 21.103 1.00 69.44 70 GLN A C 1
ATOM 553 O O . GLN A 1 70 ? -9.380 2.608 21.878 1.00 69.44 70 GLN A O 1
ATOM 558 N N . ASN A 1 71 ? -8.335 1.107 20.578 1.00 59.94 71 ASN A N 1
ATOM 559 C CA . ASN A 1 71 ? -9.203 -0.032 20.897 1.00 59.94 71 ASN A CA 1
ATOM 560 C C . ASN A 1 71 ? -8.689 -0.859 22.102 1.00 59.94 71 ASN A C 1
ATOM 562 O O . ASN A 1 71 ? -8.995 -2.048 22.217 1.00 59.94 71 ASN A O 1
ATOM 566 N N . LYS A 1 72 ? -7.874 -0.269 22.980 1.00 51.19 72 LYS A N 1
ATOM 567 C CA . LYS A 1 72 ? -7.293 -0.925 24.158 1.00 51.19 72 LYS A CA 1
ATOM 568 C C . LYS A 1 72 ? -7.604 -0.130 25.417 1.00 51.19 72 LYS A C 1
ATOM 570 O O . LYS A 1 72 ? -7.846 -0.788 26.449 1.00 51.19 72 LYS A O 1
#